Protein AF-A0A2I1FCK1-F1 (afdb_monomer_lite)

Radius of gyration: 21.37 Å; chains: 1; bounding box: 59×37×48 Å

Secondary structure (DSSP, 8-state):
-HHHHHHHHHHHHHHHHHHHHHHHH-TTSPP-GGGGSSHHHHHHHHHHHHH-TT--HHHHHHHHHHHHHHHHHHHTTS--------TT------TTSS---HHHHHHTT-PPPHHHHHHHHHHHHHHHHHHHHHTTPPP-----

Sequence (144 aa):
ADQSFAIFISLAESMVLLVKAHREYYPNYPFLPWMHGSEACEHFFGMARQINSDFNYSELLQLVPKISQCAKALRTRNITLEKEKSVRDGYHFDYNMGNISSSKLTKLCAWPSDTDITSTVKFSYKLAFELAKALDMKPTTNTN

pLDDT: mean 82.07, std 16.35, range [34.88, 97.31]

Organism: NCBI:txid588596

Foldseek 3Di:
DPPVVVVVVVVVVVVVVVLVCCCPPPLPFFDDPVVPDCVVVVLLVVQVCVVPVDDDPVVSVVCVVVSVVVVVCVVVVVDDPDDDDDPPPPDPDDPPPDPCDPVNRRVSSPGDDPVRVVVVVVVVVVVVVVVCVVVVPDDDPPPD

Structure (mmCIF, N/CA/C/O backbone):
data_AF-A0A2I1FCK1-F1
#
_entry.id   AF-A0A2I1FCK1-F1
#
loop_
_atom_site.group_PDB
_atom_site.id
_atom_site.type_symbol
_atom_site.label_atom_id
_atom_site.label_alt_id
_atom_site.label_comp_id
_atom_site.label_asym_id
_atom_site.label_entity_id
_atom_site.label_seq_id
_atom_site.pdbx_PDB_ins_code
_atom_site.Cartn_x
_atom_site.Cartn_y
_atom_site.Cartn_z
_atom_site.occupancy
_atom_site.B_iso_or_equiv
_atom_site.auth_seq_id
_atom_site.auth_comp_id
_atom_site.auth_asym_id
_atom_site.auth_atom_id
_atom_site.pdbx_PDB_model_num
ATOM 1 N N . ALA A 1 1 ? -21.586 10.532 -5.357 1.00 59.00 1 ALA A N 1
ATOM 2 C CA . ALA A 1 1 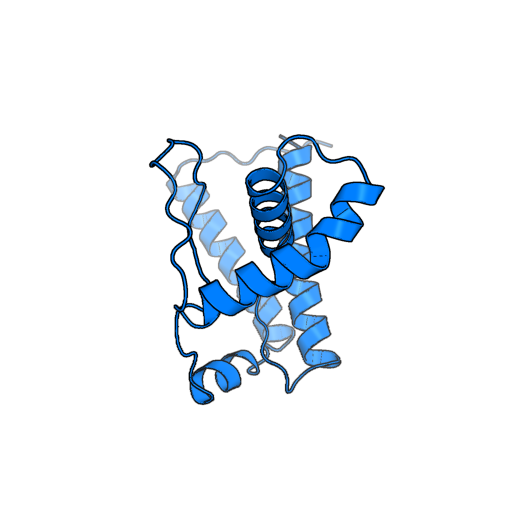? -20.858 10.370 -4.080 1.00 59.00 1 ALA A CA 1
ATOM 3 C C . ALA A 1 1 ? -20.583 8.899 -3.735 1.00 59.00 1 ALA A C 1
ATOM 5 O O . ALA A 1 1 ? -19.607 8.642 -3.047 1.00 59.00 1 ALA A O 1
ATOM 6 N N . ASP A 1 2 ? -21.374 7.946 -4.246 1.00 78.00 2 ASP A N 1
ATOM 7 C CA . ASP A 1 2 ? -21.316 6.522 -3.876 1.00 78.00 2 ASP A CA 1
ATOM 8 C C . ASP A 1 2 ? -20.016 5.786 -4.278 1.00 78.00 2 ASP A C 1
ATOM 10 O O . ASP A 1 2 ? -19.367 5.166 -3.442 1.00 78.00 2 ASP A O 1
ATOM 14 N N . GLN A 1 3 ? -19.546 5.940 -5.525 1.00 88.44 3 GLN A N 1
ATOM 15 C CA . GLN A 1 3 ? -18.377 5.190 -6.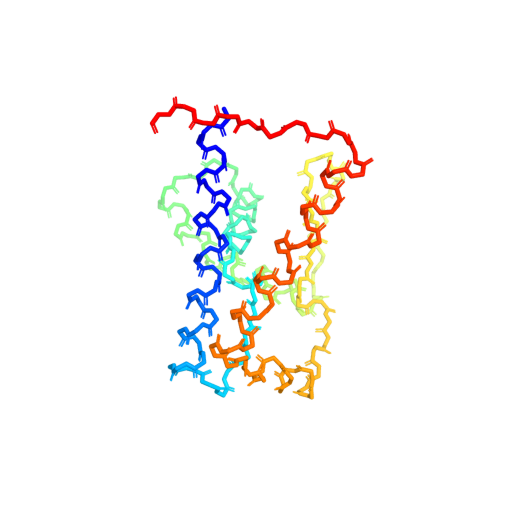013 1.00 88.44 3 GLN A CA 1
ATOM 16 C C . GLN A 1 3 ? -17.062 5.566 -5.311 1.00 88.44 3 GLN A C 1
ATOM 18 O O . GLN A 1 3 ? -16.312 4.690 -4.893 1.00 88.44 3 GLN A O 1
ATOM 23 N N . SER A 1 4 ? -16.767 6.863 -5.165 1.00 90.12 4 SER A N 1
ATOM 24 C CA . SER A 1 4 ? -15.555 7.305 -4.462 1.00 90.12 4 SER A CA 1
ATOM 25 C C . SER A 1 4 ? -15.574 6.861 -3.002 1.00 90.12 4 SER A C 1
ATOM 27 O O . SER A 1 4 ? -14.551 6.424 -2.486 1.00 90.12 4 SER A O 1
ATOM 29 N N . PHE A 1 5 ? -16.739 6.925 -2.351 1.00 87.00 5 PHE A N 1
ATOM 30 C CA . PHE A 1 5 ? -16.903 6.456 -0.981 1.00 87.00 5 PHE A CA 1
ATOM 31 C C . PHE A 1 5 ? -16.647 4.947 -0.869 1.00 87.00 5 PHE A C 1
ATOM 33 O O . PHE A 1 5 ? -15.839 4.538 -0.041 1.00 87.00 5 PHE A O 1
ATOM 40 N N . ALA A 1 6 ? -17.227 4.133 -1.756 1.00 92.12 6 ALA A N 1
ATOM 41 C CA . ALA A 1 6 ? -16.976 2.693 -1.804 1.00 92.12 6 ALA A CA 1
ATOM 42 C C . ALA A 1 6 ? -15.487 2.358 -2.010 1.00 92.12 6 ALA A C 1
ATOM 44 O O . ALA A 1 6 ? -14.957 1.473 -1.339 1.00 92.12 6 ALA A O 1
ATOM 45 N N . ILE A 1 7 ? -14.789 3.101 -2.878 1.00 93.19 7 ILE A N 1
ATOM 46 C CA . ILE A 1 7 ? -13.338 2.952 -3.080 1.00 93.19 7 ILE A CA 1
ATOM 47 C C . ILE A 1 7 ? -12.574 3.250 -1.785 1.00 93.19 7 ILE A C 1
ATOM 49 O O . ILE A 1 7 ? -11.697 2.476 -1.405 1.00 93.19 7 ILE A O 1
ATOM 53 N N . PHE A 1 8 ? -12.906 4.337 -1.081 1.00 90.75 8 PHE A N 1
ATOM 54 C CA . PHE A 1 8 ? -12.245 4.679 0.182 1.00 90.75 8 PHE A CA 1
ATOM 55 C C . PHE A 1 8 ? -12.485 3.634 1.276 1.00 90.75 8 PHE A C 1
ATOM 57 O O . PHE A 1 8 ? -11.546 3.292 1.996 1.00 90.75 8 PHE A O 1
ATOM 64 N N . ILE A 1 9 ? -13.706 3.103 1.384 1.00 91.44 9 ILE A N 1
ATOM 65 C CA . ILE A 1 9 ? -14.022 2.032 2.337 1.00 91.44 9 ILE A CA 1
ATOM 66 C C . ILE A 1 9 ? -13.229 0.769 2.002 1.00 91.44 9 ILE A C 1
ATOM 68 O O . ILE A 1 9 ? -12.520 0.252 2.863 1.00 91.44 9 ILE A O 1
ATOM 72 N N . SER A 1 10 ? -13.257 0.333 0.741 1.00 94.69 10 SER A N 1
ATOM 73 C CA . SER A 1 10 ? -12.512 -0.846 0.292 1.00 94.69 10 SER A CA 1
ATOM 74 C C . SER A 1 10 ? -11.005 -0.706 0.533 1.00 94.69 10 SER A C 1
ATOM 76 O O . SER A 1 10 ? -10.362 -1.657 0.981 1.00 94.69 10 SER A O 1
ATOM 78 N N . LEU A 1 11 ? -10.435 0.483 0.310 1.00 92.62 11 LEU A N 1
ATOM 79 C CA . LEU A 1 11 ? -9.028 0.762 0.602 1.00 92.62 11 LEU A CA 1
ATOM 80 C C . LEU A 1 11 ? -8.720 0.630 2.101 1.00 92.62 11 LEU A C 1
ATOM 82 O O . LEU A 1 11 ? -7.723 0.006 2.469 1.00 92.62 11 LEU A O 1
ATOM 86 N N . ALA A 1 12 ? -9.567 1.194 2.966 1.00 91.94 12 ALA A N 1
ATOM 87 C CA . ALA A 1 12 ? -9.387 1.124 4.415 1.00 91.94 12 ALA A CA 1
ATOM 88 C C . ALA A 1 12 ? -9.486 -0.320 4.934 1.00 91.94 12 ALA A C 1
ATOM 90 O O . ALA A 1 12 ? -8.622 -0.765 5.692 1.00 91.94 12 ALA A O 1
ATOM 91 N N . GLU A 1 13 ? -10.491 -1.073 4.485 1.00 94.00 13 GLU A N 1
ATOM 92 C CA . GLU A 1 13 ? -10.671 -2.487 4.831 1.00 94.00 13 GLU A CA 1
ATOM 93 C C . GLU A 1 13 ? -9.490 -3.335 4.353 1.00 94.00 13 GLU A C 1
ATOM 95 O O . GLU A 1 13 ? -8.926 -4.114 5.125 1.00 94.00 13 GLU A O 1
ATOM 100 N N . SER A 1 14 ? -9.055 -3.131 3.107 1.00 94.12 14 SER A N 1
ATOM 101 C CA . SER A 1 14 ? -7.916 -3.844 2.525 1.00 94.12 14 SER A CA 1
ATOM 102 C C . SER A 1 14 ? -6.621 -3.571 3.287 1.00 94.12 14 SER A C 1
ATOM 104 O O . SER A 1 14 ? -5.835 -4.491 3.494 1.00 94.12 14 SER A O 1
ATOM 106 N N . MET A 1 15 ? -6.406 -2.340 3.764 1.00 92.38 15 MET A N 1
ATOM 107 C CA . MET A 1 15 ? -5.237 -1.999 4.579 1.00 92.38 15 MET A CA 1
ATOM 108 C C . MET A 1 15 ? -5.231 -2.767 5.907 1.00 92.38 15 MET A C 1
ATOM 110 O O . MET A 1 15 ? -4.201 -3.309 6.307 1.00 92.38 15 MET A O 1
ATOM 114 N N . VAL A 1 16 ? -6.383 -2.867 6.578 1.00 94.12 16 VAL A N 1
ATOM 115 C CA . VAL A 1 16 ? -6.512 -3.646 7.822 1.00 94.12 16 VAL A CA 1
ATOM 116 C C . VAL A 1 16 ? -6.282 -5.133 7.556 1.00 94.12 16 VAL A C 1
ATOM 118 O O . VAL A 1 16 ? -5.540 -5.779 8.299 1.00 94.12 16 VAL A O 1
ATOM 121 N N . LEU A 1 17 ? -6.867 -5.680 6.488 1.00 94.75 17 LEU A N 1
ATOM 122 C CA . LEU A 1 17 ? -6.655 -7.073 6.087 1.00 94.75 17 LEU A CA 1
ATOM 123 C C . LEU A 1 17 ? -5.184 -7.356 5.776 1.00 94.75 17 LEU A C 1
ATOM 125 O O . LEU A 1 17 ? -4.660 -8.378 6.213 1.00 94.75 17 LEU A O 1
ATOM 129 N N . LEU A 1 18 ? -4.501 -6.439 5.093 1.00 93.62 18 LEU A N 1
ATOM 130 C CA . LEU A 1 18 ? -3.085 -6.568 4.766 1.00 93.62 18 LEU A CA 1
ATOM 131 C C . LEU A 1 18 ? -2.204 -6.570 6.025 1.00 93.62 18 LEU A C 1
ATOM 133 O O . LEU A 1 18 ? -1.307 -7.405 6.136 1.00 93.62 18 LEU A O 1
ATOM 137 N N . VAL A 1 19 ? -2.501 -5.714 7.011 1.00 93.31 19 VAL A N 1
ATOM 138 C CA . VAL A 1 19 ? -1.829 -5.730 8.326 1.00 93.31 19 VAL A CA 1
ATOM 139 C C . VAL A 1 19 ? -2.039 -7.071 9.034 1.00 93.31 19 VAL A C 1
ATOM 141 O O . VAL A 1 19 ? -1.084 -7.643 9.561 1.00 93.31 19 VAL A O 1
ATOM 144 N N . LYS A 1 20 ? -3.268 -7.605 9.031 1.00 95.06 20 LYS A N 1
ATOM 145 C CA . LYS A 1 20 ? -3.566 -8.915 9.635 1.00 95.06 20 LYS A CA 1
ATOM 146 C C . LYS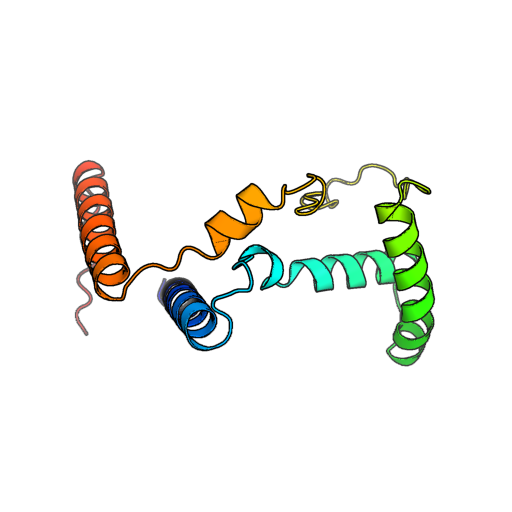 A 1 20 ? -2.830 -10.053 8.925 1.00 95.06 20 LYS A C 1
ATOM 148 O O . LYS A 1 20 ? -2.243 -10.894 9.600 1.00 95.06 20 LYS A O 1
ATOM 153 N N . ALA A 1 21 ? -2.821 -10.051 7.593 1.00 94.50 21 ALA A N 1
ATOM 154 C CA . ALA A 1 21 ? -2.134 -11.056 6.789 1.00 94.50 21 ALA A CA 1
ATOM 155 C C . ALA A 1 21 ? -0.620 -11.028 7.030 1.00 94.50 21 ALA A C 1
ATOM 157 O O . ALA A 1 21 ? -0.008 -12.072 7.238 1.00 94.50 21 ALA A O 1
ATOM 158 N N . HIS A 1 22 ? -0.007 -9.844 7.081 1.00 93.56 22 HIS A N 1
ATOM 159 C CA . HIS A 1 22 ? 1.409 -9.743 7.420 1.00 93.56 22 HIS A CA 1
ATOM 160 C C . HIS A 1 22 ? 1.711 -10.245 8.835 1.00 93.56 22 HIS A C 1
ATOM 162 O O . HIS A 1 22 ? 2.667 -10.994 9.012 1.00 93.56 22 HIS A O 1
ATOM 168 N N . ARG A 1 23 ? 0.895 -9.880 9.831 1.00 94.56 23 ARG A N 1
ATOM 169 C CA . ARG A 1 23 ? 1.041 -10.393 11.201 1.00 94.56 23 ARG A CA 1
ATOM 170 C C . ARG A 1 23 ? 1.015 -11.924 11.245 1.00 94.56 23 ARG A C 1
ATOM 172 O O . ARG A 1 23 ? 1.748 -12.513 12.030 1.00 94.56 23 ARG A O 1
ATOM 179 N N . GLU A 1 24 ? 0.161 -12.556 10.442 1.00 96.50 24 GLU A N 1
ATOM 180 C CA . GLU A 1 24 ? -0.033 -14.011 10.431 1.00 96.50 24 GLU A CA 1
ATOM 181 C C . GLU A 1 24 ? 1.062 -14.754 9.652 1.00 96.50 24 GLU A C 1
ATOM 183 O O . GLU A 1 24 ? 1.659 -15.694 10.174 1.00 96.50 24 GLU A O 1
ATOM 188 N N . TYR A 1 25 ? 1.359 -14.318 8.426 1.00 95.81 25 TYR A N 1
ATOM 189 C CA . TYR A 1 25 ? 2.248 -15.044 7.510 1.00 95.81 25 TYR A CA 1
ATOM 190 C C . TYR A 1 25 ? 3.691 -14.531 7.511 1.00 95.81 25 TYR A C 1
ATOM 192 O O . TYR A 1 25 ? 4.615 -15.279 7.191 1.00 95.81 25 TYR A O 1
ATOM 200 N N . TYR A 1 26 ? 3.909 -13.268 7.883 1.00 93.69 26 TYR A N 1
ATOM 201 C CA . TYR A 1 26 ? 5.209 -12.596 7.813 1.00 93.69 26 TYR A CA 1
ATOM 202 C C . TYR A 1 26 ? 5.547 -11.796 9.086 1.00 93.69 26 TYR A C 1
ATOM 204 O O . TYR A 1 26 ? 6.016 -10.661 8.978 1.00 93.69 26 TYR A O 1
ATOM 212 N N . PRO A 1 27 ? 5.388 -12.356 10.304 1.00 92.00 27 PRO A N 1
ATOM 213 C CA . PRO A 1 27 ? 5.495 -11.589 11.550 1.00 92.00 27 PRO A CA 1
ATOM 214 C C . PRO A 1 27 ? 6.868 -10.935 11.764 1.00 92.00 27 PRO A C 1
ATOM 216 O O . PRO A 1 27 ? 6.972 -9.917 12.443 1.00 92.00 27 PRO A O 1
ATOM 219 N N . ASN A 1 28 ? 7.920 -11.507 11.173 1.00 91.12 28 ASN A N 1
ATOM 220 C CA . ASN A 1 28 ? 9.294 -11.023 11.301 1.00 91.12 28 ASN A CA 1
ATOM 221 C C . ASN A 1 28 ? 9.705 -10.036 10.195 1.00 91.12 28 ASN A C 1
ATOM 223 O O . ASN A 1 28 ? 10.811 -9.498 10.252 1.00 91.12 28 ASN A O 1
ATOM 227 N N . TYR A 1 29 ? 8.849 -9.796 9.198 1.00 90.19 29 TYR A N 1
ATOM 228 C CA . TYR A 1 29 ? 9.120 -8.858 8.111 1.00 90.19 29 TYR A CA 1
ATOM 229 C C . TYR A 1 29 ? 8.352 -7.552 8.340 1.00 90.19 29 TYR A C 1
ATOM 231 O O . TYR A 1 29 ? 7.141 -7.595 8.556 1.00 90.19 29 TYR A O 1
ATOM 239 N N . PRO A 1 30 ? 9.017 -6.388 8.273 1.00 88.69 30 PRO A N 1
ATOM 240 C CA . PRO A 1 30 ? 8.377 -5.112 8.564 1.00 88.69 30 PRO A CA 1
ATOM 241 C C . PRO A 1 30 ? 7.270 -4.805 7.557 1.00 88.69 30 PRO A C 1
ATOM 243 O O . PRO A 1 30 ? 7.464 -4.975 6.351 1.00 88.69 30 PRO A O 1
ATOM 246 N N . PHE A 1 31 ? 6.133 -4.293 8.038 1.00 86.94 31 PHE A N 1
ATOM 247 C CA . PHE A 1 31 ? 5.123 -3.743 7.140 1.00 86.94 31 PHE A CA 1
ATOM 248 C C . PHE A 1 31 ? 5.607 -2.414 6.559 1.00 86.94 31 PHE A C 1
ATOM 250 O O . PHE A 1 31 ? 5.888 -1.475 7.307 1.00 86.94 31 PHE A O 1
ATOM 257 N N . LEU A 1 32 ? 5.671 -2.316 5.231 1.00 86.00 32 LEU A N 1
ATOM 258 C CA . LEU A 1 32 ? 6.050 -1.096 4.519 1.00 86.00 32 LEU A CA 1
ATOM 259 C C . LEU A 1 32 ? 4.881 -0.671 3.614 1.00 86.00 32 LEU A C 1
ATOM 261 O O . LEU A 1 32 ? 4.893 -1.007 2.432 1.00 86.00 32 LEU A O 1
ATOM 265 N N . PRO A 1 33 ? 3.865 0.054 4.129 1.00 83.31 33 PRO A N 1
ATOM 266 C CA . PRO A 1 33 ? 2.651 0.381 3.371 1.00 83.31 33 PRO A CA 1
ATOM 267 C C . PRO A 1 33 ? 2.923 1.023 2.004 1.00 83.31 33 PRO A C 1
ATOM 269 O O . PRO A 1 33 ? 2.255 0.708 1.023 1.00 83.31 33 PRO A O 1
ATOM 272 N N . TRP A 1 34 ? 3.944 1.881 1.922 1.00 79.75 34 TRP A N 1
ATOM 273 C CA . TRP A 1 34 ? 4.350 2.561 0.687 1.00 79.75 34 TRP A CA 1
ATOM 274 C C . TRP A 1 34 ? 4.897 1.612 -0.390 1.00 79.75 34 TRP A C 1
ATOM 276 O O . TRP A 1 34 ? 4.884 1.954 -1.566 1.00 79.75 34 TRP A O 1
ATOM 286 N N . MET A 1 35 ? 5.319 0.398 -0.030 1.00 84.06 35 MET A N 1
ATOM 287 C CA . MET A 1 35 ? 5.758 -0.619 -0.993 1.00 84.06 35 MET A CA 1
ATOM 288 C C . MET A 1 35 ? 4.592 -1.351 -1.673 1.00 84.06 35 MET A C 1
ATOM 290 O O . MET A 1 35 ? 4.823 -2.085 -2.630 1.00 84.06 35 MET A O 1
ATOM 294 N N . HIS A 1 36 ? 3.354 -1.165 -1.201 1.00 84.81 36 HIS A N 1
ATOM 295 C CA . HIS A 1 36 ? 2.154 -1.805 -1.755 1.00 84.81 36 HIS A CA 1
ATOM 296 C C . HIS A 1 36 ? 1.372 -0.899 -2.727 1.00 84.81 36 HIS A C 1
ATOM 298 O O . HIS A 1 36 ? 0.273 -1.257 -3.148 1.00 84.81 36 HIS A O 1
ATOM 304 N N . GLY A 1 37 ? 1.917 0.273 -3.076 1.00 84.25 37 GLY A N 1
ATOM 305 C CA . GLY A 1 37 ? 1.338 1.196 -4.058 1.00 84.25 37 GLY A CA 1
ATOM 306 C C . GLY A 1 37 ? 1.789 0.943 -5.504 1.00 84.25 37 GLY A C 1
ATOM 307 O O . GLY A 1 37 ? 2.651 0.108 -5.778 1.00 84.25 37 GLY A O 1
ATOM 308 N N . SER A 1 38 ? 1.231 1.711 -6.446 1.00 86.00 38 SER A N 1
ATOM 309 C CA . SER A 1 38 ? 1.587 1.684 -7.878 1.00 86.00 38 SER A CA 1
ATOM 310 C C . SER A 1 38 ? 2.829 2.500 -8.234 1.00 86.00 38 SER A C 1
ATOM 312 O O . SER A 1 38 ? 3.291 2.441 -9.371 1.00 86.00 38 SER A O 1
ATOM 314 N N . GLU A 1 39 ? 3.393 3.242 -7.286 1.00 82.50 39 GLU A N 1
ATOM 315 C CA . GLU A 1 39 ? 4.434 4.237 -7.547 1.00 82.50 39 GLU A CA 1
ATOM 316 C C . GLU A 1 39 ? 5.673 3.652 -8.249 1.00 82.50 39 GLU A C 1
ATOM 318 O O . GLU A 1 39 ? 6.195 4.233 -9.198 1.00 82.50 39 GLU A O 1
ATOM 323 N N . ALA A 1 40 ? 6.118 2.452 -7.862 1.00 81.00 40 ALA A N 1
ATOM 324 C CA . ALA A 1 40 ? 7.231 1.784 -8.540 1.00 81.00 40 ALA A CA 1
ATOM 325 C C . ALA A 1 40 ? 6.935 1.524 -10.031 1.00 81.00 40 ALA A C 1
ATOM 327 O O . ALA A 1 40 ? 7.830 1.627 -10.873 1.00 81.00 40 ALA A O 1
ATOM 328 N N . CYS A 1 41 ? 5.676 1.227 -10.370 1.00 86.75 41 CYS A N 1
ATOM 329 C CA . CYS A 1 41 ? 5.236 1.080 -11.756 1.00 86.75 41 CYS A CA 1
ATOM 330 C C . CYS A 1 41 ? 5.214 2.436 -12.472 1.00 86.75 41 CYS A C 1
ATOM 332 O O . CYS A 1 41 ? 5.647 2.527 -13.619 1.00 86.75 41 CYS A O 1
ATOM 334 N N . GLU A 1 42 ? 4.752 3.492 -11.802 1.00 87.44 42 GLU A N 1
ATOM 335 C CA . GLU A 1 42 ? 4.743 4.857 -12.344 1.00 87.44 42 GLU A CA 1
ATOM 336 C C . GLU A 1 42 ? 6.160 5.332 -12.680 1.00 87.44 42 GLU A C 1
ATOM 338 O O . GLU A 1 42 ? 6.395 5.790 -13.799 1.00 87.44 42 GLU A O 1
ATOM 343 N N . HIS A 1 43 ? 7.129 5.120 -11.784 1.00 82.81 43 HIS A N 1
ATOM 344 C CA . HIS A 1 43 ? 8.544 5.419 -12.037 1.00 82.81 43 HIS A CA 1
ATOM 345 C C . HIS A 1 43 ? 9.126 4.569 -13.167 1.00 82.81 43 HIS A C 1
ATOM 347 O O . HIS A 1 43 ? 9.835 5.095 -14.027 1.00 82.81 43 HIS A O 1
ATOM 353 N N . PHE A 1 44 ? 8.813 3.269 -13.214 1.00 87.62 44 PHE A N 1
ATOM 354 C CA . PHE A 1 44 ? 9.234 2.388 -14.309 1.00 87.62 44 PHE A CA 1
ATOM 355 C C . PHE A 1 44 ? 8.755 2.915 -15.669 1.00 87.62 44 PHE A C 1
ATOM 357 O O . PHE A 1 44 ? 9.556 3.075 -16.592 1.00 87.62 44 PHE A O 1
ATOM 364 N N . PHE A 1 45 ? 7.468 3.249 -15.786 1.00 88.44 45 PHE A N 1
ATOM 365 C CA . PHE A 1 45 ? 6.907 3.794 -17.020 1.00 88.44 45 PHE A CA 1
ATOM 366 C C . PHE A 1 45 ? 7.366 5.227 -17.306 1.00 88.44 45 PHE A C 1
ATOM 368 O O . PHE A 1 45 ? 7.487 5.601 -18.474 1.00 88.44 45 PHE A O 1
ATOM 375 N N . GLY A 1 46 ? 7.643 6.022 -16.273 1.00 85.69 46 GLY A N 1
ATOM 376 C CA . GLY A 1 46 ? 8.265 7.338 -16.394 1.00 85.69 46 GLY A CA 1
ATOM 377 C C . GLY A 1 46 ? 9.642 7.239 -17.045 1.00 85.69 46 GLY A C 1
ATOM 378 O O . GLY A 1 46 ? 9.890 7.890 -18.058 1.00 85.69 46 GLY A O 1
ATOM 379 N N . MET A 1 47 ? 10.501 6.348 -16.541 1.00 84.25 47 MET A N 1
ATOM 380 C CA . MET A 1 47 ? 11.817 6.073 -17.130 1.00 84.25 47 MET A CA 1
ATOM 381 C C . MET A 1 47 ? 11.708 5.497 -18.544 1.00 84.25 47 MET A C 1
ATOM 383 O O . MET A 1 47 ? 12.444 5.923 -19.432 1.00 84.25 47 MET A O 1
ATOM 387 N N . ALA A 1 48 ? 10.773 4.573 -18.791 1.00 89.88 48 ALA A N 1
ATOM 388 C CA . ALA A 1 48 ? 10.549 4.031 -20.131 1.00 89.88 48 ALA A CA 1
ATOM 389 C C . ALA A 1 48 ? 10.245 5.148 -21.143 1.00 89.88 48 ALA A C 1
ATOM 391 O O . ALA A 1 48 ? 10.912 5.234 -22.173 1.00 89.88 48 ALA A O 1
ATOM 392 N N . ARG A 1 49 ? 9.317 6.057 -20.800 1.00 88.06 49 ARG A N 1
ATOM 393 C CA . ARG A 1 49 ? 8.936 7.206 -21.639 1.00 88.06 49 ARG A CA 1
ATOM 394 C C . ARG A 1 49 ? 10.037 8.251 -21.796 1.00 88.06 49 ARG A C 1
ATOM 396 O O . ARG A 1 49 ? 10.048 8.965 -22.794 1.00 88.06 49 ARG A O 1
ATOM 403 N N . GLN A 1 50 ? 10.950 8.361 -20.833 1.00 84.62 50 GLN A N 1
ATOM 404 C CA . GLN A 1 50 ? 12.131 9.218 -20.969 1.00 84.62 50 GLN A CA 1
ATOM 405 C C . GLN A 1 50 ? 13.126 8.667 -21.997 1.00 84.62 50 GLN A C 1
ATOM 407 O O . GLN A 1 50 ? 13.766 9.455 -22.686 1.00 84.62 50 GLN A O 1
ATOM 412 N N . ILE A 1 51 ? 13.2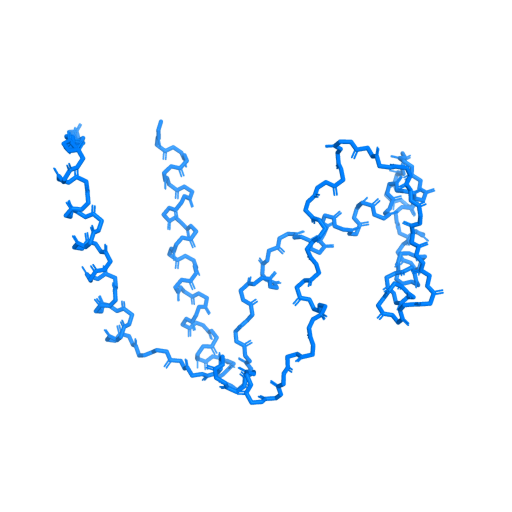52 7.340 -22.110 1.00 85.69 51 ILE A N 1
ATOM 413 C CA . ILE A 1 51 ? 14.170 6.696 -23.062 1.00 85.69 51 ILE A CA 1
ATOM 414 C C . ILE A 1 51 ? 13.553 6.626 -24.465 1.00 85.69 51 ILE A C 1
ATOM 416 O O . ILE A 1 51 ? 14.229 6.909 -25.450 1.00 85.69 51 ILE A O 1
ATOM 420 N N . ASN A 1 52 ? 12.281 6.239 -24.562 1.00 88.69 52 ASN A N 1
ATOM 421 C CA . ASN A 1 52 ? 11.498 6.260 -25.795 1.00 88.69 52 ASN A CA 1
ATOM 422 C C . ASN A 1 52 ? 10.061 6.651 -25.436 1.00 88.69 52 ASN A C 1
ATOM 424 O O . ASN A 1 52 ? 9.397 5.930 -24.700 1.00 88.69 52 ASN A O 1
ATOM 428 N N . SER A 1 53 ? 9.568 7.784 -25.929 1.00 90.50 53 SER A N 1
ATOM 429 C CA . SER A 1 53 ? 8.239 8.278 -25.556 1.00 90.50 53 SER A CA 1
ATOM 430 C C . SER A 1 53 ? 7.085 7.432 -26.097 1.00 90.50 53 SER A C 1
ATOM 432 O O . SER A 1 53 ? 6.004 7.484 -25.513 1.00 90.50 53 SER A O 1
ATOM 434 N N . ASP A 1 54 ? 7.307 6.674 -27.176 1.00 93.44 54 ASP A N 1
ATOM 435 C CA . ASP A 1 54 ? 6.251 6.013 -27.954 1.00 93.44 54 ASP A CA 1
ATOM 436 C C . ASP A 1 54 ? 6.625 4.552 -28.275 1.00 93.44 54 ASP A C 1
ATOM 438 O O . ASP A 1 54 ? 6.687 4.123 -29.425 1.00 93.44 54 ASP A O 1
ATOM 442 N N . PHE A 1 55 ? 6.956 3.786 -27.229 1.00 94.19 55 PHE A N 1
ATOM 443 C CA . PHE A 1 55 ? 7.345 2.382 -27.362 1.00 94.19 55 PHE A CA 1
ATOM 444 C C . PHE A 1 55 ? 6.138 1.456 -27.583 1.00 94.19 55 PHE A C 1
ATOM 446 O O . PHE A 1 55 ? 5.093 1.584 -26.941 1.00 94.19 55 PHE A O 1
ATOM 453 N N . ASN A 1 56 ? 6.316 0.431 -28.413 1.00 96.00 56 ASN A N 1
ATOM 454 C CA . ASN A 1 56 ? 5.438 -0.737 -28.447 1.00 96.00 56 ASN A CA 1
ATOM 455 C C . ASN A 1 56 ? 5.862 -1.793 -27.400 1.00 96.00 56 ASN A C 1
ATOM 457 O O . ASN A 1 56 ? 6.862 -1.646 -26.697 1.00 96.00 56 ASN A O 1
ATOM 461 N N . TYR A 1 57 ? 5.111 -2.894 -27.285 1.00 95.00 57 TYR A N 1
ATOM 462 C CA . TYR A 1 57 ? 5.394 -3.930 -26.282 1.00 95.00 57 TYR A CA 1
ATOM 463 C C . TYR A 1 57 ? 6.788 -4.570 -26.430 1.00 95.00 57 TYR A C 1
ATOM 465 O O . TYR A 1 57 ? 7.477 -4.782 -25.434 1.00 95.00 57 TYR A O 1
ATOM 473 N N . SER A 1 58 ? 7.235 -4.845 -27.660 1.00 96.94 58 SER A N 1
ATOM 474 C CA . SER A 1 58 ? 8.557 -5.442 -27.899 1.00 96.94 58 SER A CA 1
ATOM 475 C C . SER A 1 58 ? 9.693 -4.493 -27.510 1.00 96.94 58 SER A C 1
ATOM 477 O O . SER A 1 58 ? 10.679 -4.912 -26.904 1.00 96.94 58 SER A O 1
ATOM 479 N N . GLU A 1 59 ? 9.519 -3.200 -27.778 1.00 96.00 59 GLU A N 1
ATOM 480 C CA . GLU A 1 59 ? 10.467 -2.161 -27.390 1.00 96.00 59 GLU A CA 1
ATOM 481 C C . GLU A 1 59 ? 10.496 -1.991 -25.871 1.00 96.00 59 GLU A C 1
ATOM 483 O O . GLU A 1 59 ? 11.579 -1.896 -25.301 1.00 96.00 59 GLU A O 1
ATOM 488 N N . LEU A 1 60 ? 9.349 -2.062 -25.185 1.00 94.88 60 LEU A N 1
ATOM 489 C CA . LEU A 1 60 ? 9.306 -2.037 -23.721 1.00 94.88 60 LEU A CA 1
ATOM 490 C C . LEU A 1 60 ? 10.154 -3.158 -23.106 1.00 94.88 60 LEU A C 1
ATOM 492 O O . LEU A 1 60 ? 10.920 -2.901 -22.177 1.00 94.88 60 LEU A O 1
ATOM 496 N N . LEU A 1 61 ? 10.074 -4.380 -23.645 1.00 95.19 61 LEU A N 1
ATOM 497 C CA . LEU A 1 61 ? 10.903 -5.502 -23.184 1.00 95.19 61 LEU A CA 1
ATOM 498 C C . LEU A 1 61 ? 12.400 -5.214 -23.361 1.00 95.19 61 LEU A C 1
ATOM 500 O O . LEU A 1 61 ? 13.199 -5.527 -22.478 1.00 95.19 61 LEU A O 1
ATOM 504 N N . GLN A 1 62 ? 12.784 -4.563 -24.461 1.00 94.81 62 GLN A N 1
ATOM 505 C CA . GLN A 1 62 ? 14.168 -4.139 -24.701 1.00 94.81 62 GLN A CA 1
ATOM 506 C C . GLN A 1 62 ? 14.607 -2.973 -23.799 1.00 94.81 62 GLN A C 1
ATOM 508 O O . GLN A 1 62 ? 15.805 -2.802 -23.554 1.00 94.81 62 GLN A O 1
ATOM 513 N N . LEU A 1 63 ? 13.668 -2.171 -23.285 1.00 93.75 63 LEU A N 1
ATOM 514 C CA . LEU A 1 63 ? 13.945 -1.083 -22.345 1.00 93.75 63 LEU A CA 1
ATOM 515 C C . LEU A 1 63 ? 14.178 -1.576 -20.912 1.00 93.75 63 LEU A C 1
ATOM 517 O O . LEU A 1 63 ? 14.928 -0.923 -20.186 1.00 93.75 63 LEU A O 1
ATOM 521 N N . VAL A 1 64 ? 13.612 -2.718 -20.498 1.00 93.44 64 VAL A N 1
ATOM 522 C CA . VAL A 1 64 ? 13.725 -3.237 -19.115 1.00 93.44 64 VAL A CA 1
ATOM 523 C C . VAL A 1 64 ? 15.176 -3.272 -18.596 1.00 93.44 64 VAL A C 1
ATOM 525 O O . VAL A 1 64 ? 15.421 -2.729 -17.514 1.00 93.44 64 VAL A O 1
ATOM 528 N N . PRO A 1 65 ? 16.171 -3.819 -19.329 1.00 93.25 65 PRO A N 1
ATOM 529 C CA . PRO A 1 65 ? 17.557 -3.827 -18.858 1.00 93.25 65 PRO A CA 1
ATOM 530 C C . PRO A 1 65 ? 18.145 -2.419 -18.707 1.00 93.25 65 PRO A C 1
ATOM 532 O O . PRO A 1 65 ? 18.890 -2.164 -17.761 1.00 93.25 65 PRO A O 1
ATOM 535 N N . LYS A 1 66 ? 17.791 -1.490 -19.608 1.00 89.19 66 LYS A N 1
ATOM 536 C CA . LYS A 1 66 ? 18.248 -0.091 -19.557 1.00 89.19 66 LYS A CA 1
ATOM 537 C C . LYS A 1 66 ? 17.674 0.617 -18.333 1.00 89.19 66 LYS A C 1
ATOM 539 O O . LYS A 1 66 ? 18.423 1.220 -17.572 1.00 89.19 66 LYS A O 1
ATOM 544 N N . ILE A 1 67 ? 16.372 0.459 -18.094 1.00 87.38 67 ILE A N 1
ATOM 545 C CA . ILE A 1 67 ? 15.683 1.012 -16.923 1.00 87.38 67 ILE A CA 1
ATOM 546 C C . ILE A 1 67 ? 16.295 0.464 -15.629 1.00 87.38 67 ILE A C 1
ATOM 548 O O . ILE A 1 67 ? 16.555 1.230 -14.705 1.00 87.38 67 ILE A O 1
ATOM 552 N N . SER A 1 68 ? 16.594 -0.838 -15.565 1.00 86.88 68 SER A N 1
ATOM 553 C CA . SER A 1 68 ? 17.248 -1.442 -14.397 1.00 86.88 68 SER A CA 1
ATOM 554 C C . SER A 1 68 ? 18.620 -0.819 -14.109 1.00 86.88 68 SER A C 1
ATOM 556 O O . SER A 1 68 ? 18.928 -0.519 -12.952 1.00 86.88 68 SER A O 1
ATOM 558 N N . GLN A 1 69 ? 19.428 -0.569 -15.144 1.00 85.38 69 GLN A N 1
ATOM 559 C CA . GLN A 1 69 ? 20.720 0.106 -14.989 1.00 85.38 69 GLN A CA 1
ATOM 560 C C . GLN A 1 69 ? 20.557 1.562 -14.538 1.00 85.38 69 GLN A C 1
ATOM 562 O O . GLN A 1 69 ? 21.240 1.974 -13.598 1.00 85.38 69 GLN A O 1
ATOM 567 N N . CYS A 1 70 ? 19.626 2.314 -15.138 1.00 80.69 70 CYS A N 1
ATOM 568 C CA . CYS A 1 70 ? 19.298 3.681 -14.724 1.00 80.69 70 CYS A CA 1
ATOM 569 C C . CYS A 1 70 ? 18.872 3.731 -13.250 1.00 80.69 70 CYS A C 1
ATOM 571 O O . CYS A 1 70 ? 19.445 4.490 -12.472 1.00 80.69 70 CYS A O 1
ATOM 573 N N . ALA A 1 71 ? 17.943 2.866 -12.835 1.00 79.25 71 ALA A N 1
ATOM 574 C CA . ALA A 1 71 ? 17.468 2.781 -11.456 1.00 79.25 71 ALA A CA 1
ATOM 575 C C . ALA A 1 71 ? 18.597 2.443 -10.467 1.00 79.25 71 ALA A C 1
ATOM 577 O O . ALA A 1 71 ? 18.708 3.059 -9.405 1.00 79.25 71 ALA A O 1
ATOM 578 N N . LYS A 1 72 ? 19.476 1.493 -10.817 1.00 81.06 72 LYS A N 1
ATOM 579 C CA . LYS A 1 72 ? 20.641 1.137 -9.991 1.00 81.06 72 LYS A CA 1
ATOM 580 C C . LYS A 1 72 ? 21.572 2.330 -9.803 1.00 81.06 72 LYS A C 1
ATOM 582 O O . LYS A 1 72 ? 22.016 2.589 -8.688 1.00 81.06 72 LYS A O 1
ATOM 587 N N . ALA A 1 73 ? 21.862 3.040 -10.884 1.00 78.25 73 ALA A N 1
ATOM 588 C CA . ALA A 1 73 ? 22.813 4.135 -10.873 1.00 78.25 73 ALA A CA 1
ATOM 589 C C . ALA A 1 73 ? 22.260 5.404 -10.192 1.00 78.25 73 ALA A C 1
ATOM 591 O O . ALA A 1 73 ? 23.019 6.091 -9.505 1.00 78.25 73 ALA A O 1
ATOM 592 N N . LEU A 1 74 ? 20.947 5.655 -10.284 1.00 73.81 74 LEU A N 1
ATOM 593 C CA . LEU A 1 74 ? 20.236 6.647 -9.465 1.00 73.81 74 LEU A CA 1
ATOM 594 C C . LEU A 1 74 ? 20.375 6.330 -7.970 1.00 73.81 74 LEU A C 1
ATOM 596 O O . LEU A 1 74 ? 20.767 7.187 -7.180 1.00 73.81 74 LEU A O 1
ATOM 600 N N . ARG A 1 75 ? 20.131 5.070 -7.580 1.00 70.50 75 ARG A N 1
ATOM 601 C CA . ARG A 1 75 ? 20.218 4.631 -6.178 1.00 70.50 75 ARG A CA 1
ATOM 602 C C . ARG A 1 75 ? 21.628 4.758 -5.600 1.00 70.50 75 ARG A C 1
ATOM 604 O O . ARG A 1 75 ? 21.780 5.066 -4.421 1.00 70.50 75 ARG A O 1
ATOM 611 N N . THR A 1 76 ? 22.664 4.532 -6.406 1.00 71.44 76 THR A N 1
ATOM 612 C CA . THR A 1 76 ? 24.064 4.692 -5.981 1.00 71.44 76 THR A CA 1
ATOM 613 C C . THR A 1 76 ? 24.583 6.127 -6.116 1.00 71.44 76 THR A C 1
ATOM 615 O O . THR A 1 76 ? 25.771 6.342 -5.903 1.00 71.44 76 THR A O 1
ATOM 618 N N . ARG A 1 77 ? 23.721 7.106 -6.451 1.00 64.81 77 ARG A N 1
ATOM 619 C CA . ARG A 1 77 ? 24.072 8.516 -6.737 1.00 64.81 77 ARG A CA 1
ATOM 620 C C . ARG A 1 77 ? 25.162 8.686 -7.804 1.00 64.81 77 ARG A C 1
ATOM 622 O O . ARG A 1 77 ? 25.869 9.688 -7.815 1.00 64.81 77 ARG A O 1
ATOM 629 N N . ASN A 1 78 ? 25.296 7.716 -8.707 1.00 55.75 78 ASN A N 1
ATOM 630 C CA . ASN A 1 78 ? 26.302 7.744 -9.772 1.00 55.75 78 ASN A CA 1
ATOM 631 C C . ASN A 1 78 ? 25.850 8.555 -10.993 1.00 55.75 78 ASN A C 1
ATOM 633 O O . ASN A 1 78 ? 26.659 8.836 -11.871 1.00 55.75 78 ASN A O 1
ATOM 637 N N . ILE A 1 79 ? 24.567 8.908 -11.066 1.00 56.94 79 ILE A N 1
ATOM 638 C CA . ILE A 1 79 ? 24.005 9.770 -12.104 1.00 56.94 79 ILE A CA 1
ATOM 639 C C . ILE A 1 79 ? 22.829 10.550 -11.536 1.00 56.94 79 ILE A C 1
ATOM 641 O O . ILE A 1 79 ? 22.029 10.013 -10.771 1.00 56.94 79 ILE A O 1
ATOM 645 N N . THR A 1 80 ? 22.708 11.795 -11.980 1.00 55.94 80 THR A N 1
ATOM 646 C CA . THR A 1 80 ? 21.487 12.588 -11.872 1.00 55.94 80 THR A CA 1
ATOM 647 C C . THR A 1 80 ? 20.807 12.511 -13.233 1.00 55.94 80 THR A C 1
ATOM 649 O O . THR A 1 80 ? 21.432 12.836 -14.243 1.00 55.94 80 THR A O 1
ATOM 652 N N . LEU A 1 81 ? 19.552 12.056 -13.296 1.00 56.72 81 LEU A N 1
ATOM 653 C CA . LEU A 1 81 ? 18.745 12.265 -14.499 1.00 56.72 81 LEU A CA 1
ATOM 654 C C . LEU A 1 81 ? 18.355 13.746 -14.521 1.00 56.72 81 LEU A C 1
ATOM 656 O O . LEU A 1 81 ? 17.341 14.145 -13.959 1.00 56.72 81 LEU A O 1
ATOM 660 N N . GLU A 1 82 ? 19.223 14.571 -15.097 1.00 45.75 82 GLU A N 1
ATOM 661 C CA . GLU A 1 82 ? 18.936 15.976 -15.370 1.00 45.75 82 GLU A CA 1
ATOM 662 C C . GLU A 1 82 ? 17.804 16.044 -16.403 1.00 45.75 82 GLU A C 1
ATOM 664 O O . GLU A 1 82 ? 17.969 15.625 -17.552 1.00 45.75 82 GLU A O 1
ATOM 669 N N . LYS A 1 83 ? 16.647 16.586 -16.013 1.00 52.81 83 LYS A N 1
ATOM 670 C CA . LYS A 1 83 ? 15.694 17.134 -16.976 1.00 52.81 83 LYS A CA 1
ATOM 671 C C . LYS A 1 83 ? 15.180 18.489 -16.504 1.00 52.81 83 LYS A C 1
ATOM 673 O O . LYS A 1 83 ? 14.975 18.710 -15.313 1.00 52.81 83 LYS A O 1
ATOM 678 N N . GLU A 1 84 ? 15.003 19.386 -17.474 1.00 43.97 84 GLU A N 1
ATOM 679 C CA . GLU A 1 84 ? 14.341 20.680 -17.330 1.00 43.97 84 GLU A CA 1
ATOM 680 C C . GLU A 1 84 ? 13.038 20.546 -16.541 1.00 43.97 84 GLU A C 1
ATOM 682 O O . GLU A 1 84 ? 12.150 19.779 -16.920 1.00 43.97 84 GLU A O 1
ATOM 687 N N . LYS A 1 85 ? 12.943 21.340 -15.468 1.00 46.62 85 LYS A N 1
ATOM 688 C CA . LYS A 1 85 ? 11.776 21.442 -14.594 1.00 46.62 85 LYS A CA 1
ATOM 689 C C . LYS A 1 85 ? 10.533 21.726 -15.426 1.00 46.62 85 LYS A C 1
ATOM 691 O O . LYS A 1 85 ? 10.299 22.861 -15.845 1.00 46.62 85 LYS A O 1
ATOM 696 N N . SER A 1 86 ? 9.711 20.707 -15.625 1.00 47.34 86 SER A N 1
ATOM 697 C CA . SER A 1 86 ? 8.363 20.875 -16.145 1.00 47.34 86 SER A CA 1
ATOM 698 C C . SER A 1 86 ? 7.394 20.714 -14.987 1.00 47.34 86 SER A C 1
ATOM 700 O O . SER A 1 86 ? 7.564 19.861 -14.124 1.00 47.34 86 SER A O 1
ATOM 702 N N . VAL A 1 87 ? 6.321 21.500 -14.997 1.00 49.94 87 VAL A N 1
ATOM 703 C CA . VAL A 1 87 ? 5.226 21.530 -14.003 1.00 49.94 87 VAL A CA 1
ATOM 704 C C . VAL A 1 87 ? 4.543 20.150 -13.798 1.00 49.94 87 VAL A C 1
ATOM 706 O O . VAL A 1 87 ? 3.627 20.013 -12.996 1.00 49.94 87 VAL A O 1
ATOM 709 N N . ARG A 1 88 ? 4.983 19.115 -14.529 1.00 48.22 88 ARG A N 1
ATOM 710 C CA . ARG A 1 88 ? 4.480 17.737 -14.571 1.00 48.22 88 ARG A CA 1
ATOM 711 C C . ARG A 1 88 ? 5.358 16.701 -13.853 1.00 48.22 88 ARG A C 1
ATOM 713 O O . ARG A 1 88 ? 5.035 15.522 -13.942 1.00 48.22 88 ARG A O 1
ATOM 720 N N . ASP A 1 89 ? 6.419 17.095 -13.149 1.00 46.59 89 ASP A N 1
ATOM 721 C CA . ASP A 1 89 ? 7.386 16.146 -12.554 1.00 46.59 89 ASP A CA 1
ATOM 722 C C . ASP A 1 89 ? 6.855 15.281 -11.391 1.00 46.59 89 ASP A C 1
ATOM 724 O O . ASP A 1 89 ? 7.594 14.459 -10.851 1.00 46.59 89 ASP A O 1
ATOM 728 N N . GLY A 1 90 ? 5.572 15.389 -11.031 1.00 49.34 90 GLY A N 1
ATOM 729 C CA . GLY A 1 90 ? 4.984 14.585 -9.960 1.00 49.34 90 GLY A CA 1
ATOM 730 C C . GLY A 1 90 ? 5.687 14.797 -8.613 1.00 49.34 90 GLY A C 1
ATOM 731 O O . GLY A 1 90 ? 6.499 15.706 -8.433 1.00 49.34 90 GLY A O 1
ATOM 732 N N . TYR A 1 91 ? 5.350 13.973 -7.625 1.00 47.84 91 TYR A N 1
ATOM 733 C CA . TYR A 1 91 ? 6.040 14.000 -6.340 1.00 47.84 91 TYR A CA 1
ATOM 734 C C . TYR A 1 91 ? 7.360 13.230 -6.470 1.00 47.84 91 TYR A C 1
ATOM 736 O O . TYR A 1 91 ? 7.359 12.008 -6.583 1.00 47.84 91 TYR A O 1
ATOM 744 N N . HIS A 1 92 ? 8.497 13.931 -6.438 1.00 47.78 92 HIS A N 1
ATOM 745 C CA . HIS A 1 92 ? 9.807 13.297 -6.274 1.00 47.78 92 HIS A CA 1
ATOM 746 C C . HIS A 1 92 ? 9.959 12.859 -4.810 1.00 47.78 92 HIS A C 1
ATOM 748 O O . HIS A 1 92 ? 10.573 13.556 -4.000 1.00 47.78 92 HIS A O 1
ATOM 754 N N . PHE A 1 93 ? 9.311 11.755 -4.439 1.00 51.47 93 PHE A N 1
ATOM 755 C CA . PHE A 1 93 ? 9.349 11.220 -3.083 1.00 51.47 93 PHE A CA 1
ATOM 756 C C . PHE A 1 93 ? 10.087 9.883 -3.082 1.00 51.47 93 PHE A C 1
ATOM 758 O O . PHE A 1 93 ? 9.522 8.835 -3.353 1.00 51.47 93 PHE A O 1
ATOM 765 N N . ASP A 1 94 ? 11.385 9.904 -2.785 1.00 56.12 94 ASP A N 1
ATOM 766 C CA . ASP A 1 94 ? 12.132 8.664 -2.584 1.00 56.12 94 ASP A CA 1
ATOM 767 C C . ASP A 1 94 ? 11.893 8.159 -1.148 1.00 56.12 94 ASP A C 1
ATOM 769 O O . ASP A 1 94 ? 12.540 8.584 -0.188 1.00 56.12 94 ASP A O 1
ATOM 773 N N . TYR A 1 95 ? 10.945 7.229 -0.990 1.00 53.69 95 TYR A N 1
ATOM 774 C CA . TYR A 1 95 ? 10.644 6.566 0.290 1.00 53.69 95 TYR A CA 1
ATOM 775 C C . TYR A 1 95 ? 11.845 5.811 0.885 1.00 53.69 95 TYR A C 1
ATOM 777 O O . TYR A 1 95 ? 11.854 5.495 2.076 1.00 53.69 95 TYR A O 1
ATOM 785 N N . ASN A 1 96 ? 12.871 5.533 0.076 1.00 56.31 96 ASN A N 1
ATOM 786 C CA . ASN A 1 96 ? 14.097 4.852 0.477 1.00 56.31 96 ASN A CA 1
ATOM 787 C C . ASN A 1 96 ? 15.287 5.815 0.640 1.00 56.31 96 ASN A C 1
ATOM 789 O O . ASN A 1 96 ? 16.392 5.357 0.941 1.00 56.31 96 ASN A O 1
ATOM 793 N N . MET A 1 97 ? 15.088 7.136 0.511 1.00 52.56 97 MET A N 1
ATOM 794 C CA . MET A 1 97 ? 16.162 8.138 0.624 1.00 52.56 97 MET A CA 1
ATOM 795 C C . MET A 1 97 ? 16.708 8.297 2.052 1.00 52.56 97 MET A C 1
ATOM 797 O O . MET A 1 97 ? 17.664 9.040 2.286 1.00 52.56 97 MET A O 1
ATOM 801 N N . GLY A 1 98 ? 16.117 7.602 3.024 1.00 55.84 98 GLY A N 1
ATOM 802 C CA . GLY A 1 98 ? 16.589 7.519 4.397 1.00 55.84 98 GLY A CA 1
ATOM 803 C C . GLY A 1 98 ? 17.165 6.142 4.705 1.00 55.84 98 GLY A C 1
ATOM 804 O O . GLY A 1 98 ? 16.557 5.119 4.403 1.00 55.84 98 GLY A O 1
ATOM 805 N N . ASN A 1 99 ? 18.310 6.104 5.388 1.00 63.22 99 ASN A N 1
ATOM 806 C CA . ASN A 1 99 ? 18.796 4.875 6.006 1.00 63.22 99 ASN A CA 1
ATOM 807 C C . ASN A 1 99 ? 17.845 4.506 7.161 1.00 63.22 99 ASN A C 1
ATOM 809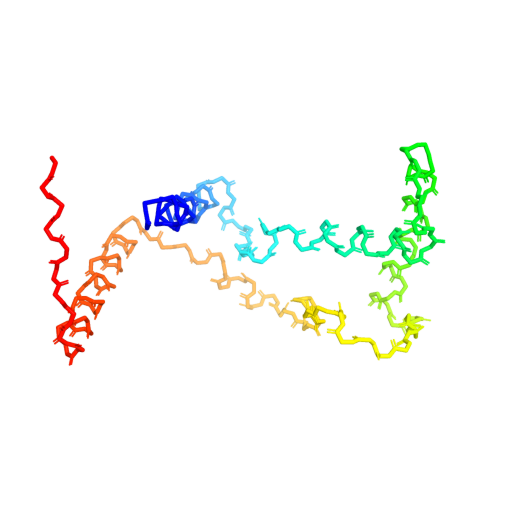 O O . ASN A 1 99 ? 17.986 5.005 8.283 1.00 63.22 99 ASN A O 1
ATOM 813 N N . ILE A 1 100 ? 16.810 3.708 6.878 1.00 72.38 100 ILE A N 1
ATOM 814 C CA . ILE A 1 100 ? 15.926 3.183 7.918 1.00 72.38 100 ILE A CA 1
ATOM 815 C C . ILE A 1 100 ? 16.766 2.213 8.747 1.00 72.38 100 ILE A C 1
ATOM 817 O O . ILE A 1 100 ? 17.113 1.124 8.297 1.00 72.38 100 ILE A O 1
ATOM 821 N N . SER A 1 101 ? 17.119 2.626 9.965 1.00 80.94 101 SER A N 1
ATOM 822 C CA . SER A 1 101 ? 17.898 1.785 10.866 1.00 80.94 101 SER A CA 1
ATOM 823 C C . SER A 1 101 ? 17.168 0.473 11.143 1.00 80.94 101 SER A C 1
ATOM 825 O O . SER A 1 101 ? 15.938 0.440 11.240 1.00 80.94 101 SER A O 1
ATOM 827 N N . SER A 1 102 ? 17.932 -0.596 11.380 1.00 81.25 102 SER A N 1
ATOM 828 C CA . SER A 1 102 ? 17.372 -1.892 11.781 1.00 81.25 102 SER A CA 1
ATOM 829 C C . SER A 1 102 ? 16.388 -1.757 12.948 1.00 81.25 102 SER A C 1
ATOM 831 O O . SER A 1 102 ? 15.337 -2.380 12.934 1.00 81.25 102 SER A O 1
ATOM 833 N N . SER A 1 103 ? 16.674 -0.880 13.918 1.00 84.75 103 SER A N 1
ATOM 834 C CA . SER A 1 103 ? 15.797 -0.621 15.066 1.00 84.75 103 SER A CA 1
ATOM 835 C C . SER A 1 103 ? 14.437 -0.013 14.703 1.00 84.75 103 SER A C 1
ATOM 837 O O . SER A 1 103 ? 13.451 -0.279 15.387 1.00 84.75 103 SER A O 1
ATOM 839 N N . LYS A 1 104 ? 14.355 0.803 13.643 1.00 83.62 104 LYS A N 1
ATOM 840 C CA . LYS A 1 104 ? 13.083 1.339 13.133 1.00 83.62 104 LYS A CA 1
ATOM 841 C C . LYS A 1 104 ? 12.301 0.259 12.391 1.00 83.62 104 LYS A C 1
ATOM 843 O O . LYS A 1 104 ? 11.095 0.172 12.585 1.00 83.62 104 LYS A O 1
ATOM 848 N N . LEU A 1 105 ? 12.983 -0.588 11.616 1.00 83.88 105 LEU A N 1
ATOM 849 C CA . LEU A 1 105 ? 12.353 -1.729 10.945 1.00 83.88 105 LEU A CA 1
ATOM 850 C C . LEU A 1 105 ? 11.760 -2.715 11.955 1.00 83.88 105 LEU A C 1
ATOM 852 O O . LEU A 1 105 ? 10.622 -3.129 11.791 1.00 83.88 105 LEU A O 1
ATOM 856 N N . THR A 1 106 ? 12.460 -3.009 13.055 1.00 86.31 106 THR A N 1
ATOM 857 C CA . THR A 1 106 ? 11.931 -3.896 14.105 1.00 86.31 106 THR A CA 1
ATOM 858 C C . THR A 1 106 ? 10.631 -3.370 14.719 1.00 86.31 106 THR A C 1
ATOM 860 O O . THR A 1 106 ? 9.741 -4.156 15.024 1.00 86.31 106 THR A O 1
ATOM 863 N N . LYS A 1 107 ? 10.469 -2.045 14.856 1.00 86.25 107 LYS A N 1
ATOM 864 C CA . LYS A 1 107 ? 9.209 -1.450 15.340 1.00 86.25 107 LYS A CA 1
ATOM 865 C C . LYS A 1 107 ? 8.044 -1.667 14.374 1.00 86.25 107 LYS A C 1
ATOM 867 O O . LYS A 1 107 ? 6.913 -1.762 14.826 1.00 86.25 107 LYS A O 1
ATOM 872 N N . LEU A 1 108 ? 8.308 -1.767 13.072 1.00 85.88 108 LEU A N 1
ATOM 873 C CA . LEU A 1 108 ? 7.286 -2.056 12.058 1.00 85.88 108 LEU A CA 1
ATOM 874 C C . LEU A 1 108 ? 6.864 -3.534 12.039 1.00 85.88 108 LEU A C 1
ATOM 876 O O . LEU A 1 108 ? 5.904 -3.875 11.356 1.00 85.88 108 LEU A O 1
ATOM 880 N N . CYS A 1 109 ? 7.554 -4.392 12.796 1.00 87.25 109 CYS A N 1
ATOM 881 C CA . CYS A 1 109 ? 7.139 -5.765 13.086 1.00 87.25 109 CYS A CA 1
ATOM 882 C C . CYS A 1 109 ? 6.348 -5.869 14.406 1.00 87.25 109 CYS A C 1
ATOM 884 O O . CYS A 1 109 ? 6.030 -6.971 14.849 1.00 87.25 109 CYS A O 1
ATOM 886 N N . ALA A 1 110 ? 6.059 -4.749 15.081 1.00 90.38 110 ALA A N 1
ATOM 887 C CA . ALA A 1 110 ? 5.184 -4.742 16.248 1.00 90.38 110 ALA A CA 1
ATOM 888 C C . ALA A 1 110 ? 3.727 -4.726 15.774 1.00 90.38 110 ALA A C 1
ATOM 890 O O . ALA A 1 110 ? 3.187 -3.686 15.396 1.00 90.38 110 ALA A O 1
ATOM 891 N N . TRP A 1 111 ? 3.108 -5.902 15.758 1.00 92.62 111 TRP A N 1
ATOM 892 C CA . TRP A 1 111 ? 1.770 -6.067 15.207 1.00 92.62 111 TRP A CA 1
ATOM 893 C C . TRP A 1 111 ? 0.676 -5.785 16.237 1.00 92.62 111 TRP A C 1
ATOM 895 O O . TRP A 1 111 ? 0.755 -6.294 17.357 1.00 92.62 111 TRP A O 1
ATOM 905 N N . PRO A 1 112 ? -0.383 -5.048 15.862 1.00 94.44 112 PRO A N 1
ATOM 906 C CA . PRO A 1 112 ? -1.530 -4.861 16.735 1.00 94.44 112 PRO A CA 1
ATOM 907 C C . PRO A 1 112 ? -2.313 -6.171 16.886 1.00 94.44 112 PRO A C 1
ATOM 909 O O . PRO A 1 112 ? -2.418 -6.969 15.945 1.00 94.44 112 PRO A O 1
ATOM 912 N N . SER A 1 113 ? -2.909 -6.389 18.057 1.00 95.94 113 SER A N 1
ATOM 913 C CA . SER A 1 113 ? -3.906 -7.445 18.251 1.00 95.94 113 SER A CA 1
ATOM 914 C C . SER A 1 113 ? -5.237 -7.075 17.586 1.00 95.94 113 SER A C 1
ATOM 916 O O . SER A 1 113 ? -5.490 -5.916 17.252 1.00 95.94 113 SER A O 1
ATOM 918 N N . ASP A 1 114 ? -6.134 -8.048 17.409 1.00 96.06 114 ASP A N 1
ATOM 919 C CA . ASP A 1 114 ? -7.481 -7.770 16.882 1.00 96.06 114 ASP A CA 1
ATOM 920 C C . ASP A 1 114 ? -8.279 -6.831 17.806 1.00 96.06 114 ASP A C 1
ATOM 922 O O . ASP A 1 114 ? -9.078 -6.016 17.334 1.00 96.06 114 ASP A O 1
ATOM 926 N N . THR A 1 115 ? -8.009 -6.880 19.113 1.00 97.31 115 THR A N 1
ATOM 927 C CA . THR A 1 115 ? -8.570 -5.951 20.099 1.00 97.31 115 THR A CA 1
ATOM 928 C C . THR A 1 115 ? -8.019 -4.537 19.913 1.00 97.31 115 THR A C 1
ATOM 930 O O . THR A 1 115 ? -8.791 -3.576 19.950 1.00 97.31 115 THR A O 1
ATOM 933 N N . ASP A 1 116 ? -6.717 -4.390 19.652 1.00 96.62 116 ASP A N 1
ATOM 934 C CA . ASP A 1 116 ? -6.093 -3.085 19.383 1.00 96.62 116 ASP A CA 1
ATOM 935 C C . ASP A 1 116 ? -6.662 -2.461 18.105 1.00 96.62 116 ASP A C 1
ATOM 937 O O . ASP A 1 116 ? -7.052 -1.293 18.103 1.00 96.62 116 ASP A O 1
ATOM 941 N N . ILE A 1 117 ? -6.802 -3.252 17.035 1.00 95.38 117 ILE A N 1
ATOM 942 C CA . ILE A 1 117 ? -7.423 -2.802 15.780 1.00 95.38 117 ILE A CA 1
ATOM 943 C C . ILE A 1 117 ? -8.864 -2.349 16.039 1.00 95.38 117 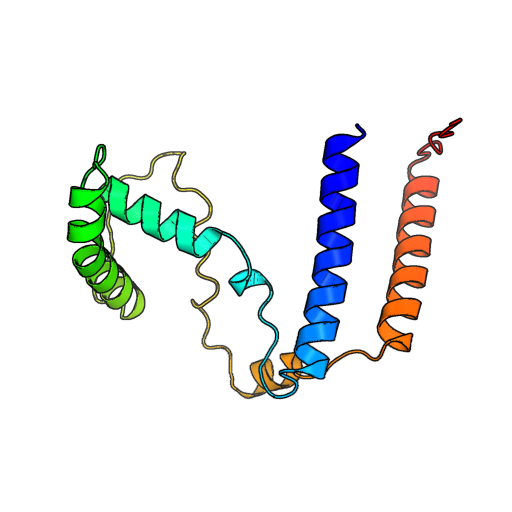ILE A C 1
ATOM 945 O O . ILE A 1 117 ? -9.239 -1.229 15.693 1.00 95.38 117 ILE A O 1
ATOM 949 N N . THR A 1 118 ? -9.673 -3.185 16.695 1.00 95.81 118 THR A N 1
ATOM 950 C CA . THR A 1 118 ? -11.094 -2.893 16.944 1.00 95.81 118 THR A CA 1
ATOM 951 C C . THR A 1 118 ? -11.280 -1.658 17.825 1.00 95.81 118 THR A C 1
ATOM 953 O O . THR A 1 118 ? -12.155 -0.829 17.565 1.00 95.81 118 THR A O 1
ATOM 956 N N . SER A 1 119 ? -10.472 -1.521 18.878 1.00 97.25 119 SER A N 1
ATOM 957 C CA . SER A 1 119 ? -10.525 -0.366 19.778 1.00 97.25 119 SER A CA 1
ATOM 958 C C . SER A 1 119 ? -10.117 0.924 19.064 1.00 97.25 119 SER A C 1
ATOM 960 O O . SER A 1 119 ? -10.814 1.932 19.195 1.00 97.25 119 SER A O 1
ATOM 962 N N . THR A 1 120 ? -9.076 0.868 18.228 1.00 96.06 120 THR A N 1
ATOM 963 C CA . THR A 1 120 ? -8.630 1.994 17.398 1.00 96.06 120 THR A CA 1
ATOM 964 C C . THR A 1 120 ? -9.720 2.428 16.425 1.00 96.06 120 THR A C 1
ATOM 966 O O . THR A 1 120 ? -10.044 3.608 16.379 1.00 96.06 120 THR A O 1
ATOM 969 N N . VAL A 1 121 ? -10.365 1.493 15.716 1.00 94.25 121 VAL A N 1
ATOM 970 C CA . VAL A 1 121 ? -11.467 1.807 14.785 1.00 94.25 121 VAL A CA 1
ATOM 971 C C . VAL A 1 121 ? -12.623 2.510 15.502 1.00 94.25 121 VAL A C 1
ATOM 973 O O . VAL A 1 121 ? -13.113 3.537 15.030 1.00 94.25 121 VAL A O 1
ATOM 976 N N . LYS A 1 122 ? -13.033 2.013 16.677 1.00 96.12 122 LYS A N 1
ATOM 977 C CA . LYS A 1 122 ? -14.088 2.648 17.488 1.00 96.12 122 LYS A CA 1
ATOM 978 C C . LYS A 1 122 ? -13.697 4.057 17.931 1.00 96.12 122 LYS A C 1
ATOM 980 O O . LYS A 1 122 ? -14.521 4.970 17.887 1.00 96.12 122 LYS A O 1
ATOM 985 N N . PHE A 1 123 ? -12.449 4.235 18.354 1.00 96.81 123 PHE A N 1
ATOM 986 C CA . PHE A 1 123 ? -11.930 5.533 18.769 1.00 96.81 123 PHE A CA 1
ATOM 987 C C . PHE A 1 123 ? -11.866 6.523 17.598 1.00 96.81 123 PHE A C 1
ATOM 989 O O . PHE A 1 123 ? -12.345 7.649 17.723 1.00 96.81 123 PHE A O 1
ATOM 996 N N . SER A 1 124 ? -11.369 6.094 16.437 1.00 94.12 124 SER A N 1
ATOM 997 C CA . SER A 1 124 ? -11.337 6.899 15.212 1.00 94.12 124 SER A CA 1
ATOM 998 C C . SER A 1 124 ? -12.735 7.308 14.752 1.00 94.12 124 SER A C 1
ATOM 1000 O O . SER A 1 124 ? -12.931 8.464 14.386 1.00 94.12 124 SER A O 1
ATOM 1002 N N . TYR A 1 125 ? -13.722 6.408 14.828 1.00 93.75 125 TYR A N 1
ATOM 1003 C CA . TYR A 1 125 ? -15.119 6.744 14.539 1.00 93.75 125 TYR A CA 1
ATOM 1004 C C . TYR A 1 125 ? -15.637 7.843 15.470 1.00 93.75 125 TYR A C 1
ATOM 1006 O O . TYR A 1 125 ? -16.223 8.817 15.002 1.00 93.75 125 TYR A O 1
ATOM 1014 N N . LYS A 1 126 ? -15.386 7.723 16.780 1.00 96.56 126 LYS A N 1
ATOM 1015 C CA . LYS A 1 126 ? -15.792 8.737 17.761 1.00 96.56 126 LYS A CA 1
ATOM 1016 C C . LYS A 1 126 ? -15.182 10.103 17.437 1.00 96.56 126 LYS A C 1
ATOM 1018 O O . LYS A 1 126 ? -15.912 11.088 17.415 1.00 96.56 126 LYS A O 1
ATOM 1023 N N . LEU A 1 127 ? -13.883 10.155 17.138 1.00 96.44 127 LEU A N 1
ATOM 1024 C CA . LEU A 1 127 ? -13.205 11.396 16.749 1.00 96.44 127 LEU A CA 1
ATOM 1025 C C . LEU A 1 127 ? -13.797 12.002 15.473 1.00 96.44 127 LEU A C 1
ATOM 1027 O O . LEU A 1 127 ? -14.080 13.198 15.434 1.00 96.44 127 LEU A O 1
ATOM 1031 N N . ALA A 1 128 ? -14.012 11.185 14.439 1.00 93.25 128 ALA A N 1
ATOM 1032 C CA . ALA A 1 128 ? -14.605 11.643 13.186 1.00 93.25 128 ALA A CA 1
ATOM 1033 C C . ALA A 1 128 ? -16.031 12.174 13.397 1.00 93.25 128 ALA A C 1
ATOM 1035 O O . ALA A 1 128 ? -16.395 13.206 12.839 1.00 93.25 128 ALA A O 1
ATOM 1036 N N . PHE A 1 129 ? -16.818 11.504 14.240 1.00 92.81 129 PHE A N 1
ATOM 1037 C CA . PHE A 1 129 ? -18.168 11.924 14.602 1.00 92.81 129 PHE A CA 1
ATOM 1038 C C . PHE A 1 129 ? -18.179 13.253 15.370 1.00 92.81 129 PHE A C 1
ATOM 1040 O O . PHE A 1 129 ? -18.954 14.150 15.040 1.00 92.81 129 PHE A O 1
ATOM 1047 N N . GLU A 1 130 ? -17.314 13.407 16.375 1.00 95.50 130 GLU A N 1
ATOM 1048 C CA . GLU A 1 130 ? -17.187 14.650 17.144 1.00 95.50 130 GLU A CA 1
ATOM 1049 C C . GLU A 1 130 ? -16.746 15.820 16.258 1.00 95.50 130 GLU A C 1
ATOM 1051 O O . GLU A 1 130 ? -17.316 16.908 16.355 1.00 95.50 130 GLU A O 1
ATOM 1056 N N . LEU A 1 131 ? -15.799 15.585 15.345 1.00 95.25 131 LEU A N 1
ATOM 1057 C CA . LEU A 1 131 ? -15.365 16.574 14.361 1.00 95.25 131 LEU A CA 1
ATOM 1058 C C . LEU A 1 131 ? -16.503 16.967 13.412 1.00 95.25 131 LEU A C 1
ATOM 1060 O O . LEU A 1 131 ? -16.753 18.153 13.218 1.00 95.25 131 LEU A O 1
ATOM 1064 N N . ALA A 1 132 ? -17.222 15.989 12.857 1.00 93.75 132 ALA A N 1
ATOM 1065 C CA . ALA A 1 132 ? -18.361 16.245 11.978 1.00 93.75 132 ALA A CA 1
ATOM 1066 C C . ALA A 1 132 ? -19.443 17.073 12.688 1.00 93.75 132 ALA A C 1
ATOM 1068 O O . ALA A 1 132 ? -19.966 18.029 12.118 1.00 93.75 132 ALA A O 1
ATOM 1069 N N . LYS A 1 133 ? -19.721 16.762 13.961 1.00 93.19 133 LYS A N 1
ATOM 1070 C CA . LYS A 1 133 ? -20.646 17.531 14.799 1.00 93.19 133 LYS A CA 1
ATOM 1071 C C . LYS A 1 133 ? -20.154 18.960 15.038 1.00 93.19 133 LYS A C 1
ATOM 1073 O O . LYS A 1 133 ? -20.952 19.887 14.964 1.00 93.19 133 LYS A O 1
ATOM 1078 N N . ALA A 1 134 ? -18.864 19.150 15.321 1.00 95.62 134 ALA A N 1
ATOM 1079 C CA . ALA A 1 134 ? -18.277 20.476 15.525 1.00 95.62 134 ALA A CA 1
ATOM 1080 C C . ALA A 1 134 ? -18.339 21.352 14.261 1.00 95.62 134 ALA A C 1
ATOM 1082 O O . ALA A 1 134 ? -18.423 22.573 14.365 1.00 95.62 134 ALA A O 1
ATOM 1083 N N . LEU A 1 135 ? -18.326 20.727 13.083 1.00 96.38 135 LEU A N 1
ATOM 1084 C CA . LEU A 1 135 ? -18.446 21.382 11.779 1.00 96.38 135 LEU A CA 1
ATOM 1085 C C . LEU A 1 135 ? -19.901 21.514 11.286 1.00 96.38 135 LEU A C 1
ATOM 1087 O O . LEU A 1 135 ? -20.110 21.909 10.142 1.00 96.38 135 LEU A O 1
ATOM 1091 N N . ASP A 1 136 ? -20.891 21.169 12.118 1.00 92.94 136 ASP A N 1
ATOM 1092 C CA . ASP A 1 136 ? -22.326 21.153 11.780 1.00 92.94 136 ASP A CA 1
ATOM 1093 C C . ASP A 1 136 ? -22.650 20.345 10.504 1.00 92.94 136 ASP A C 1
ATOM 1095 O O . ASP A 1 136 ? -23.559 20.653 9.727 1.00 92.94 136 ASP A O 1
ATOM 1099 N N . MET A 1 137 ? -21.888 19.274 10.262 1.00 91.94 137 MET A N 1
ATOM 1100 C CA . MET A 1 137 ? -22.148 18.367 9.150 1.00 91.94 137 MET A CA 1
ATOM 1101 C C . MET A 1 137 ? -23.393 17.537 9.459 1.00 91.94 137 MET A C 1
ATOM 1103 O O . MET A 1 137 ? -23.418 16.734 10.394 1.00 91.94 137 MET A O 1
ATOM 1107 N N . LYS A 1 138 ? -24.441 17.707 8.651 1.00 82.25 138 LYS A N 1
ATOM 1108 C CA . LYS A 1 138 ? -25.673 16.929 8.798 1.00 82.25 138 LYS A CA 1
ATOM 1109 C C . LYS A 1 138 ? -25.435 15.480 8.359 1.00 82.25 138 LYS A C 1
ATOM 1111 O O . LYS A 1 138 ? -24.853 15.270 7.292 1.00 82.25 138 LYS A O 1
ATOM 1116 N N . PRO A 1 139 ? -25.907 14.478 9.123 1.00 72.12 139 PRO A N 1
ATOM 1117 C CA . PRO A 1 139 ? -25.869 13.102 8.665 1.00 72.12 139 PRO A CA 1
ATOM 1118 C C . PRO A 1 139 ? -26.692 12.979 7.385 1.00 72.12 139 PRO A C 1
ATOM 1120 O O . PRO A 1 139 ? -27.854 13.385 7.341 1.00 72.12 139 PRO A O 1
ATOM 1123 N N . THR A 1 140 ? -26.104 12.405 6.341 1.00 66.62 140 THR A N 1
ATOM 1124 C CA . THR A 1 140 ? -26.868 11.963 5.177 1.00 66.62 140 THR A CA 1
ATOM 1125 C C . THR A 1 140 ? -27.732 10.789 5.615 1.00 66.62 140 THR A C 1
ATOM 1127 O O . THR A 1 140 ? -27.221 9.705 5.896 1.00 66.62 140 THR A O 1
ATOM 1130 N N . THR A 1 141 ? -29.042 11.002 5.713 1.00 55.25 141 THR A N 1
ATOM 1131 C CA . THR A 1 141 ? -30.016 9.918 5.829 1.00 55.25 141 THR A CA 1
ATOM 1132 C C . THR A 1 141 ? -29.944 9.091 4.550 1.00 55.25 141 THR A C 1
ATOM 1134 O O . THR A 1 141 ? -30.557 9.448 3.546 1.00 55.25 141 THR A O 1
ATOM 1137 N N . ASN A 1 142 ? -29.180 8.001 4.562 1.00 51.69 142 ASN A N 1
ATOM 1138 C CA . ASN A 1 142 ? -29.318 6.967 3.548 1.00 51.69 142 ASN A CA 1
ATOM 1139 C C . ASN A 1 142 ? -30.626 6.226 3.848 1.00 51.69 142 ASN A C 1
ATOM 1141 O O . ASN A 1 142 ? -30.639 5.227 4.557 1.00 51.69 142 ASN A O 1
ATOM 1145 N N . THR A 1 143 ? -31.743 6.775 3.375 1.00 39.06 143 THR A N 1
ATOM 1146 C CA . THR A 1 143 ? -32.978 6.017 3.180 1.00 39.06 143 THR A CA 1
ATOM 1147 C C . THR A 1 143 ? -32.779 5.153 1.945 1.00 39.06 143 THR A C 1
ATOM 1149 O O . THR A 1 143 ? -33.000 5.638 0.839 1.00 39.06 143 THR A O 1
ATOM 1152 N N . ASN A 1 144 ? -32.301 3.928 2.145 1.00 34.88 144 ASN A N 1
ATOM 1153 C CA . ASN A 1 144 ? -32.488 2.782 1.257 1.00 34.88 144 ASN A CA 1
ATOM 1154 C C . ASN A 1 144 ? -32.553 1.530 2.127 1.00 34.88 144 ASN A C 1
ATOM 1156 O O . ASN A 1 144 ? -31.587 1.317 2.894 1.00 34.88 144 ASN A O 1
#